Protein AF-A0A7V9V997-F1 (afdb_monomer_lite)

Secondary structure (DSSP, 8-state):
-PPP-PPPPPP--TT--------------S----------PPTT--PPPHHHHHHH--PPSTT-EEEEE--SSHHHHHHHHHHHHTT-EEEEEEEE-SSSTTHHHHHHHHHHHHHHHT-EEEEEE------TT--

pLDDT: mean 71.97, std 23.07, range [32.06, 97.69]

Sequence (135 aa):
MARPRVAPEPGRDPRARPLDRSGTGRDASRGLRAVVGAGDPCPEASGPGLSDLLARCRFPEERAPLTCAVSGGADSLALLVLAVSAGCRVTAVHVDHGLRPDSASEAEVVASAAARFGAGFRSERVEVDRGPNLE

Foldseek 3Di:
DDDDDDDDDDDDPPPPDPPDPPDDDDDPPPDDPQPDDDDPDDPPPPDDDLVRVLVVDDDDAAQAEEEAEAQLDPVSLNVLLSNLVNRYQYEYEYEAQVPDPCSVVSLVSSCVSCVSSVHHYDYHYDHDPDDPPDD

Radius of gyration: 20.42 Å; chains: 1; bounding box: 49×44×65 Å

Structure (mmCIF, N/CA/C/O backbone):
data_AF-A0A7V9V997-F1
#
_entry.id   AF-A0A7V9V997-F1
#
loop_
_atom_site.group_PDB
_atom_site.id
_atom_site.type_symbol
_atom_site.label_atom_id
_atom_site.label_alt_id
_atom_site.label_comp_id
_atom_site.label_asym_id
_atom_site.label_entity_id
_atom_site.label_seq_id
_atom_site.pdbx_PDB_ins_code
_atom_site.Cartn_x
_atom_site.Cartn_y
_atom_site.Cartn_z
_atom_site.occupancy
_atom_site.B_iso_or_equiv
_atom_site.auth_seq_id
_atom_site.auth_comp_id
_atom_site.auth_asym_id
_atom_site.auth_atom_id
_atom_site.pdbx_PDB_model_num
ATOM 1 N N . MET A 1 1 ? -27.927 -12.495 -43.651 1.00 45.62 1 MET A N 1
ATOM 2 C CA . MET A 1 1 ? -26.870 -11.585 -43.154 1.00 45.62 1 MET A CA 1
ATOM 3 C C . MET A 1 1 ? -26.726 -11.778 -41.648 1.00 45.62 1 MET A C 1
ATOM 5 O O . MET A 1 1 ? -27.702 -12.136 -41.002 1.00 45.62 1 MET A O 1
ATOM 9 N N . ALA A 1 2 ? -25.489 -11.716 -41.159 1.00 47.25 2 ALA A N 1
ATOM 10 C CA . ALA A 1 2 ? -24.972 -12.403 -39.973 1.00 47.25 2 ALA A CA 1
ATOM 11 C C . ALA A 1 2 ? -25.492 -11.893 -38.611 1.00 47.25 2 ALA A C 1
ATOM 13 O O . ALA A 1 2 ? -25.688 -10.698 -38.420 1.00 47.25 2 ALA A O 1
ATOM 14 N N . ARG A 1 3 ? -25.657 -12.815 -37.650 1.00 48.28 3 ARG A N 1
ATOM 15 C CA . ARG A 1 3 ? -25.863 -12.514 -36.221 1.00 48.28 3 ARG A CA 1
ATOM 16 C C . ARG A 1 3 ? -24.518 -12.149 -35.567 1.00 48.28 3 ARG A C 1
ATOM 18 O O . ARG A 1 3 ? -23.524 -12.795 -35.905 1.00 48.28 3 ARG A O 1
ATOM 25 N N . PRO A 1 4 ? -24.454 -11.195 -34.621 1.00 46.56 4 PRO A N 1
ATOM 26 C CA . PRO A 1 4 ? -23.218 -10.918 -33.898 1.00 46.56 4 PRO A CA 1
ATOM 27 C C . PRO A 1 4 ? -22.890 -12.074 -32.937 1.00 46.56 4 PRO A C 1
ATOM 29 O O . PRO A 1 4 ? -23.747 -12.540 -32.185 1.00 46.56 4 PRO A O 1
ATOM 32 N N . ARG A 1 5 ? -21.642 -12.559 -32.991 1.00 47.75 5 ARG A N 1
ATOM 33 C CA . ARG A 1 5 ? -21.064 -13.509 -32.029 1.00 47.75 5 ARG A CA 1
ATOM 34 C C . ARG A 1 5 ? -20.796 -12.762 -30.721 1.00 47.75 5 ARG A C 1
ATOM 36 O O . ARG A 1 5 ? -19.930 -11.896 -30.685 1.00 47.75 5 ARG A O 1
ATOM 43 N N . VAL A 1 6 ? -21.526 -13.110 -29.667 1.00 49.38 6 VAL A N 1
ATOM 44 C CA . VAL A 1 6 ? -21.182 -12.747 -28.285 1.00 49.38 6 VAL A CA 1
ATOM 45 C C . VAL A 1 6 ? -19.978 -13.595 -27.862 1.00 49.38 6 VAL A C 1
ATOM 47 O O . VAL A 1 6 ? -19.985 -14.813 -28.053 1.00 49.38 6 VAL A O 1
ATOM 50 N N . ALA A 1 7 ? -18.928 -12.947 -27.357 1.00 48.41 7 ALA A N 1
ATOM 51 C CA . ALA A 1 7 ? -17.758 -13.615 -26.794 1.00 48.41 7 ALA A CA 1
ATOM 52 C C . ALA A 1 7 ? -18.130 -14.345 -25.484 1.00 48.41 7 ALA A C 1
ATOM 54 O O . ALA A 1 7 ? -19.004 -13.867 -24.761 1.00 48.41 7 ALA A O 1
ATOM 55 N N . PRO A 1 8 ? -17.508 -15.493 -25.164 1.00 43.84 8 PRO A N 1
ATOM 56 C CA . PRO A 1 8 ? -17.762 -16.187 -23.907 1.00 43.84 8 PRO A CA 1
ATOM 57 C C . PRO A 1 8 ? -17.149 -15.424 -22.721 1.00 43.84 8 PRO A C 1
ATOM 59 O O . PRO A 1 8 ? -15.973 -15.066 -22.743 1.00 43.84 8 PRO A O 1
ATOM 62 N N . GLU A 1 9 ? -17.968 -15.204 -21.692 1.00 44.09 9 GLU A N 1
ATOM 63 C CA . GLU A 1 9 ? -17.587 -14.677 -20.376 1.00 44.09 9 GLU A CA 1
ATOM 64 C C . GLU A 1 9 ? -16.401 -15.469 -19.782 1.00 44.09 9 GLU A C 1
ATOM 66 O O . GLU A 1 9 ? -16.421 -16.707 -19.821 1.00 44.09 9 GLU A O 1
ATOM 71 N N . PRO A 1 10 ? -15.378 -14.814 -19.200 1.00 47.25 10 PRO A N 1
ATOM 72 C CA . PRO A 1 10 ? -14.312 -15.522 -18.506 1.00 47.25 10 PRO A CA 1
ATOM 73 C C . PRO A 1 10 ? -14.878 -16.279 -17.297 1.00 47.25 10 PRO A C 1
ATOM 75 O O . PRO A 1 10 ? -15.548 -15.727 -16.423 1.00 47.25 10 PRO A O 1
ATOM 78 N N . GLY A 1 11 ? -14.615 -17.586 -17.294 1.00 39.94 11 GLY A N 1
ATOM 79 C CA . GLY A 1 11 ? -15.152 -18.559 -16.356 1.00 39.94 11 GLY A CA 1
ATOM 80 C C . GLY A 1 11 ? -14.870 -18.221 -14.894 1.00 39.94 11 GLY A C 1
ATOM 81 O O . GLY A 1 11 ? -13.728 -18.076 -14.465 1.00 39.94 11 GLY A O 1
ATOM 82 N N . ARG A 1 12 ? -15.948 -18.179 -14.112 1.00 49.03 12 ARG A N 1
ATOM 83 C CA . ARG A 1 12 ? -15.928 -18.219 -12.652 1.00 49.03 12 ARG A CA 1
ATOM 84 C C . ARG A 1 12 ? -15.348 -19.567 -12.215 1.00 49.03 12 ARG A C 1
ATOM 86 O O . ARG A 1 12 ? -15.982 -20.595 -12.444 1.00 49.03 12 ARG A O 1
ATOM 93 N N . ASP A 1 13 ? -14.159 -19.564 -11.614 1.00 48.69 13 ASP A N 1
ATOM 94 C CA . ASP A 1 13 ? -13.521 -20.774 -11.082 1.00 48.69 13 ASP A CA 1
ATOM 95 C C . ASP A 1 13 ? -14.444 -21.458 -10.046 1.00 48.69 13 ASP A C 1
ATOM 97 O O . ASP A 1 13 ? -14.747 -20.869 -9.001 1.00 48.69 13 ASP A O 1
ATOM 101 N N . PRO A 1 14 ? -14.907 -22.697 -10.298 1.00 43.84 14 PRO A N 1
ATOM 102 C CA . PRO A 1 14 ? -15.786 -23.430 -9.392 1.00 43.84 14 PRO A CA 1
ATOM 103 C C . PRO A 1 14 ? -15.078 -23.974 -8.135 1.00 43.84 14 PRO A C 1
ATOM 105 O O . PRO A 1 14 ? -15.712 -24.670 -7.341 1.00 43.84 14 PRO A O 1
ATOM 108 N N . ARG A 1 15 ? -13.785 -23.682 -7.915 1.00 42.12 15 ARG A N 1
ATOM 109 C CA . ARG A 1 15 ? -13.019 -24.143 -6.739 1.00 42.12 15 ARG A CA 1
ATOM 110 C C . ARG A 1 15 ? -12.811 -23.102 -5.637 1.00 42.12 15 ARG A C 1
ATOM 112 O O . ARG A 1 15 ? -12.180 -23.428 -4.629 1.00 42.12 15 ARG A O 1
ATOM 119 N N . ALA A 1 16 ? -13.367 -21.896 -5.754 1.00 37.38 16 ALA A N 1
ATOM 120 C CA . ALA A 1 16 ? -13.306 -20.900 -4.683 1.00 37.38 16 ALA A CA 1
ATOM 121 C C . ALA A 1 16 ? -14.172 -21.330 -3.479 1.00 37.38 16 ALA A C 1
ATOM 123 O O . ALA A 1 16 ? -15.365 -21.037 -3.397 1.00 37.38 16 ALA A O 1
ATOM 124 N N . ARG A 1 17 ? -13.571 -22.061 -2.535 1.00 36.59 17 ARG A N 1
ATOM 125 C CA . ARG A 1 17 ? -14.195 -22.382 -1.245 1.00 36.59 17 ARG A CA 1
ATOM 126 C C . ARG A 1 17 ? -14.367 -21.097 -0.420 1.00 36.59 17 ARG A C 1
ATOM 128 O O . ARG A 1 17 ? -13.413 -20.320 -0.339 1.00 36.59 17 ARG A O 1
ATOM 135 N N . PRO A 1 18 ? -15.512 -20.880 0.251 1.00 36.47 18 PRO A N 1
ATOM 136 C CA . PRO A 1 18 ? -15.624 -19.829 1.252 1.00 36.47 18 PRO A CA 1
ATOM 137 C C . PRO A 1 18 ? -14.700 -20.185 2.420 1.00 36.47 18 PRO A C 1
ATOM 139 O O . PRO A 1 18 ? -14.884 -21.215 3.068 1.00 36.47 18 PRO A O 1
ATOM 142 N N . LEU A 1 19 ? -13.683 -19.363 2.676 1.00 47.62 19 LEU A N 1
ATOM 143 C CA . LEU A 1 19 ? -12.928 -19.449 3.922 1.00 47.62 19 LEU A CA 1
ATOM 144 C C . LEU A 1 19 ? -13.803 -18.861 5.032 1.00 47.62 19 LEU A C 1
ATOM 146 O O . LEU A 1 19 ? -13.888 -17.644 5.189 1.00 47.62 19 LEU A O 1
ATOM 150 N N . ASP A 1 20 ? -14.462 -19.750 5.772 1.00 41.06 20 ASP A N 1
ATOM 151 C CA . ASP A 1 20 ? -14.996 -19.477 7.103 1.00 41.06 20 ASP A CA 1
ATOM 152 C C . ASP A 1 20 ? -13.884 -18.856 7.967 1.00 41.06 20 ASP A C 1
ATOM 154 O O . ASP A 1 20 ? -12.806 -19.431 8.138 1.00 41.06 20 ASP A O 1
ATOM 158 N N . ARG A 1 21 ? -14.129 -17.644 8.468 1.00 42.88 21 ARG A N 1
ATOM 159 C CA . ARG A 1 21 ? -13.303 -16.996 9.490 1.00 42.88 21 ARG A CA 1
ATOM 160 C C . ARG A 1 21 ? -14.157 -16.686 10.711 1.00 42.88 21 ARG A C 1
ATOM 162 O O . ARG A 1 21 ? -14.331 -15.531 11.093 1.00 42.88 21 ARG A O 1
ATOM 169 N N . SER A 1 22 ? -14.654 -17.731 11.355 1.00 38.69 22 SER A N 1
ATOM 170 C CA . SER A 1 22 ? -14.965 -17.714 12.780 1.00 38.69 22 SER A CA 1
ATOM 171 C C . SER A 1 22 ? -13.660 -17.559 13.582 1.00 38.69 22 SER A C 1
ATOM 173 O O . SER A 1 22 ? -12.961 -18.509 13.915 1.00 38.69 22 SER A O 1
ATOM 175 N N . GLY A 1 23 ? -13.292 -16.305 13.849 1.00 36.31 23 GLY A N 1
ATOM 176 C CA . GLY A 1 23 ? -12.153 -15.928 14.684 1.00 36.31 23 GLY A CA 1
ATOM 177 C C . GLY A 1 23 ? -12.608 -14.972 15.775 1.00 36.31 23 GLY A C 1
ATOM 178 O O . GLY A 1 23 ? -12.749 -13.774 15.549 1.00 36.31 23 GLY A O 1
ATOM 179 N N . THR A 1 24 ? -12.866 -15.534 16.950 1.00 39.28 24 THR A N 1
ATOM 180 C CA . THR A 1 24 ? -13.197 -14.859 18.207 1.00 39.28 24 THR A CA 1
ATOM 181 C C . THR A 1 24 ? -12.213 -13.739 18.551 1.00 39.28 24 THR A C 1
ATOM 183 O O . THR A 1 24 ? -11.002 -13.886 18.381 1.00 39.28 24 THR A O 1
ATOM 186 N N . GLY A 1 25 ? -12.755 -12.630 19.056 1.00 38.53 25 GLY A N 1
ATOM 187 C CA . GLY A 1 25 ? -12.045 -11.383 19.304 1.00 38.53 25 GLY A CA 1
ATOM 188 C C . GLY A 1 25 ? -10.834 -11.473 20.231 1.00 38.53 25 GLY A C 1
ATOM 189 O O . GLY A 1 25 ? -10.802 -12.242 21.188 1.00 38.53 25 GLY A O 1
ATOM 190 N N . ARG A 1 26 ? -9.875 -10.584 19.969 1.00 39.91 26 ARG A N 1
ATOM 191 C CA . ARG A 1 26 ? -9.022 -9.961 20.979 1.00 39.91 26 ARG A CA 1
ATOM 192 C C . ARG A 1 26 ? -8.817 -8.503 20.586 1.00 39.91 26 ARG A C 1
ATOM 194 O O . ARG A 1 26 ? -8.521 -8.194 19.435 1.00 39.91 26 ARG A O 1
ATOM 201 N N . ASP A 1 27 ? -9.053 -7.641 21.561 1.00 41.62 27 ASP A N 1
ATOM 202 C CA . ASP A 1 27 ? -8.815 -6.207 21.532 1.00 41.62 27 ASP A CA 1
ATOM 203 C C . ASP A 1 27 ? -7.391 -5.898 21.030 1.00 41.62 27 ASP A C 1
ATOM 205 O O . ASP A 1 27 ? -6.402 -6.380 21.584 1.00 41.62 27 ASP A O 1
ATOM 209 N N . ALA A 1 28 ? -7.306 -5.137 19.937 1.00 45.94 28 ALA A N 1
ATOM 210 C CA . ALA A 1 28 ? -6.062 -4.750 19.272 1.00 45.94 28 ALA A CA 1
ATOM 211 C C . ALA A 1 28 ? -5.743 -3.257 19.467 1.00 45.94 28 ALA A C 1
ATOM 213 O O . ALA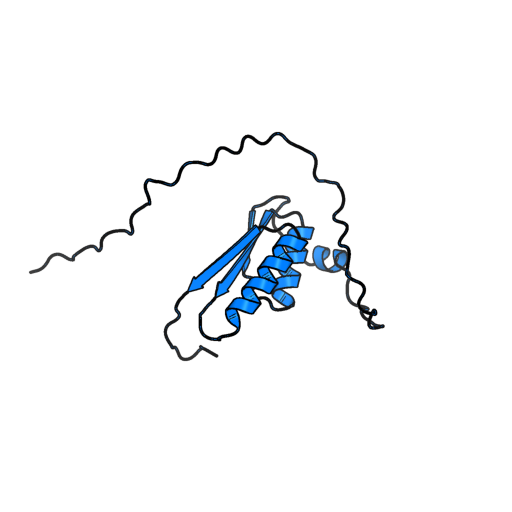 A 1 28 ? -5.010 -2.674 18.677 1.00 45.94 28 ALA A O 1
ATOM 214 N N . SER A 1 29 ? -6.263 -2.633 20.529 1.00 45.75 29 SER A N 1
ATOM 215 C CA . SER A 1 29 ? -5.888 -1.270 20.941 1.00 45.75 29 SER A CA 1
ATOM 216 C C . SER A 1 29 ? -4.486 -1.177 21.575 1.00 45.75 29 SER A C 1
ATOM 218 O O . SER A 1 29 ? -4.073 -0.126 22.067 1.00 45.75 29 SER A O 1
ATOM 220 N N . ARG A 1 30 ? -3.690 -2.254 21.540 1.00 41.22 30 ARG A N 1
ATOM 221 C CA . ARG A 1 30 ? -2.330 -2.263 22.086 1.00 41.22 30 ARG A CA 1
ATOM 222 C C . ARG A 1 30 ? -1.333 -1.674 21.082 1.00 41.22 30 ARG A C 1
ATOM 224 O O . ARG A 1 30 ? -0.775 -2.383 20.255 1.00 41.22 30 ARG A O 1
ATOM 231 N N . GLY A 1 31 ? -1.162 -0.357 21.205 1.00 36.88 31 GLY A N 1
ATOM 232 C CA . GLY A 1 31 ? -0.140 0.525 20.630 1.00 36.88 31 GLY A CA 1
ATOM 233 C C . GLY A 1 31 ? 0.868 -0.088 19.656 1.00 36.88 31 GLY A C 1
ATOM 234 O O . GLY A 1 31 ? 1.774 -0.824 20.051 1.00 36.88 31 GLY A O 1
ATOM 235 N N . LEU A 1 32 ? 0.767 0.329 18.394 1.00 41.34 32 LEU A N 1
ATOM 236 C CA . LEU A 1 32 ? 1.780 0.129 17.363 1.00 41.34 32 LEU A CA 1
ATOM 237 C C . LEU A 1 32 ? 3.088 0.828 17.787 1.00 41.34 32 LEU A C 1
ATOM 239 O O . LEU A 1 32 ? 3.273 2.022 17.564 1.00 41.34 32 LEU A O 1
ATOM 243 N N . ARG A 1 33 ? 4.013 0.100 18.422 1.00 36.72 33 ARG A N 1
ATOM 244 C CA . ARG A 1 33 ? 5.400 0.559 18.587 1.00 36.72 33 ARG A CA 1
ATOM 245 C C . ARG A 1 33 ? 6.163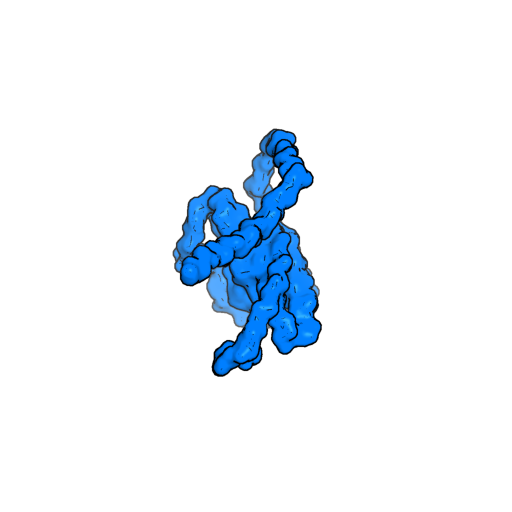 0.259 17.302 1.00 36.72 33 ARG A C 1
ATOM 247 O O . ARG A 1 33 ? 6.694 -0.835 17.131 1.00 36.72 33 ARG A O 1
ATOM 254 N N . ALA A 1 34 ? 6.229 1.239 16.406 1.00 37.56 34 ALA A N 1
ATOM 255 C CA . ALA A 1 34 ? 7.167 1.215 15.293 1.00 37.56 34 ALA A CA 1
ATOM 256 C C . ALA A 1 34 ? 8.596 1.301 15.854 1.00 37.56 34 ALA A C 1
ATOM 258 O O . ALA A 1 34 ? 9.035 2.358 16.304 1.00 37.56 34 ALA A O 1
ATOM 259 N N . VAL A 1 35 ? 9.326 0.185 15.856 1.00 32.06 35 VAL A N 1
ATOM 260 C CA . VAL A 1 35 ? 10.774 0.210 16.083 1.00 32.06 35 VAL A CA 1
ATOM 261 C C . VAL A 1 35 ? 11.400 0.717 14.785 1.00 32.06 35 VAL A C 1
ATOM 263 O O . VAL A 1 35 ? 11.419 0.022 13.769 1.00 32.06 35 VAL A O 1
ATOM 266 N N . VAL A 1 36 ? 11.810 1.983 14.779 1.00 42.22 36 VAL A N 1
ATOM 267 C CA . VAL A 1 36 ? 12.605 2.571 13.698 1.00 42.22 36 VAL A CA 1
ATOM 268 C C . VAL A 1 36 ? 14.039 2.089 13.899 1.00 42.22 36 VAL A C 1
ATOM 270 O O . VAL A 1 36 ? 14.617 2.305 14.961 1.00 42.22 36 VAL A O 1
ATOM 273 N N . GLY A 1 37 ? 14.579 1.365 12.916 1.00 33.16 37 GLY A N 1
ATOM 274 C CA . GLY A 1 37 ? 15.979 0.951 12.921 1.00 33.16 37 GLY A CA 1
ATOM 275 C C . GLY A 1 37 ? 16.887 2.176 12.998 1.00 33.16 37 GLY A C 1
ATOM 276 O O . GLY A 1 37 ? 16.685 3.138 12.259 1.00 33.16 37 GLY A O 1
ATOM 277 N N . ALA A 1 38 ? 17.849 2.134 13.918 1.00 37.84 38 ALA A N 1
ATOM 278 C CA . ALA A 1 38 ? 18.852 3.167 14.118 1.00 37.84 38 ALA A CA 1
ATOM 279 C C . ALA A 1 38 ? 19.819 3.202 12.922 1.00 37.84 38 ALA A C 1
ATOM 281 O O . ALA A 1 38 ? 20.814 2.485 12.894 1.00 37.84 38 ALA A O 1
ATOM 282 N N . GLY A 1 39 ? 19.489 4.008 11.916 1.00 39.53 39 GLY A N 1
ATOM 283 C CA . GLY A 1 39 ? 20.491 4.750 11.156 1.00 39.53 39 GLY A CA 1
ATOM 284 C C . GLY A 1 39 ? 20.626 6.125 11.805 1.00 39.53 39 GLY A C 1
ATOM 285 O O . GLY A 1 39 ? 19.627 6.638 12.316 1.00 39.53 39 GLY A O 1
ATOM 286 N N . ASP A 1 40 ? 21.836 6.681 11.851 1.00 39.72 40 ASP A N 1
ATOM 287 C CA . ASP A 1 40 ? 22.106 7.976 12.485 1.00 39.72 40 ASP A CA 1
ATOM 288 C C . ASP A 1 40 ? 21.053 9.028 12.082 1.00 39.72 40 ASP A C 1
ATOM 290 O O . ASP A 1 40 ? 20.799 9.210 10.885 1.00 39.72 40 ASP A O 1
ATOM 294 N N . PRO A 1 41 ? 20.393 9.707 13.042 1.00 49.66 41 PRO A N 1
ATOM 295 C CA . PRO A 1 41 ? 19.393 10.703 12.707 1.00 49.66 41 PRO A CA 1
ATOM 296 C C . PRO A 1 41 ? 20.091 11.881 12.031 1.00 49.66 41 PRO A C 1
ATOM 298 O O . PRO A 1 41 ? 20.905 12.573 12.641 1.00 49.66 41 PRO A O 1
ATOM 301 N N . CYS A 1 42 ? 19.753 12.121 10.764 1.00 37.22 42 CYS A N 1
ATOM 302 C CA . CYS A 1 42 ? 20.032 13.397 10.119 1.00 37.22 42 CYS A CA 1
ATOM 303 C C . CYS A 1 42 ? 19.428 14.504 11.009 1.00 37.22 42 CYS A C 1
ATOM 305 O O . CYS A 1 42 ? 18.218 14.463 11.267 1.00 37.22 42 CYS A O 1
ATOM 307 N N . PRO A 1 43 ? 20.224 15.453 11.531 1.00 52.16 43 PRO A N 1
ATOM 308 C CA . PRO A 1 43 ? 19.675 16.569 12.284 1.00 52.16 43 PRO A CA 1
ATOM 309 C C . PRO A 1 43 ? 18.877 17.434 11.296 1.00 52.16 43 PRO A C 1
ATOM 311 O O . PRO A 1 43 ? 19.328 17.632 10.173 1.00 52.16 43 PRO A O 1
ATOM 314 N N . GLU A 1 44 ? 17.701 17.925 11.702 1.00 48.19 44 GLU A N 1
ATOM 315 C CA . GLU A 1 44 ? 16.759 18.758 10.915 1.00 48.19 44 GLU A CA 1
ATOM 316 C C . GLU A 1 44 ? 15.631 18.053 10.122 1.00 48.19 44 GLU A C 1
ATOM 318 O O . GLU A 1 44 ? 15.143 18.587 9.127 1.00 48.19 44 GLU A O 1
ATOM 323 N N . ALA A 1 45 ? 15.079 16.926 10.584 1.00 53.22 45 ALA A N 1
ATOM 324 C CA . ALA A 1 45 ? 13.724 16.525 10.161 1.00 53.22 45 ALA A CA 1
ATOM 325 C C . ALA A 1 45 ? 12.636 17.273 10.973 1.00 53.22 45 ALA A C 1
ATOM 327 O O . ALA A 1 45 ? 11.798 16.649 11.619 1.00 53.22 45 ALA A O 1
ATOM 328 N N . SER A 1 46 ? 12.635 18.614 10.955 1.00 59.59 46 SER A N 1
ATOM 329 C CA . SER A 1 46 ? 11.620 19.475 11.609 1.00 59.59 46 SER A CA 1
ATOM 330 C C . SER A 1 46 ? 10.313 19.565 10.798 1.00 59.59 46 SER A C 1
ATOM 332 O O . SER A 1 46 ? 9.737 20.637 10.611 1.00 59.59 46 SER A O 1
ATOM 334 N N . GLY A 1 47 ? 9.869 18.435 10.245 1.00 67.38 47 GLY A N 1
ATOM 335 C CA . GLY A 1 47 ? 8.612 18.321 9.508 1.00 67.38 47 GLY A CA 1
ATOM 336 C C . GLY A 1 47 ? 7.412 18.074 10.430 1.00 67.38 47 GLY A C 1
ATOM 337 O O . GLY A 1 47 ? 7.595 17.717 11.596 1.00 67.38 47 GLY A O 1
ATOM 338 N N . PRO A 1 48 ? 6.174 18.237 9.923 1.00 78.06 48 PRO A N 1
ATOM 339 C CA . PRO A 1 48 ? 4.972 17.886 10.675 1.00 78.06 48 PRO A CA 1
ATOM 340 C C . PRO A 1 48 ? 5.011 16.412 11.091 1.00 78.06 48 PRO A C 1
ATOM 342 O O . PRO A 1 48 ? 5.376 15.539 10.297 1.00 78.06 48 PRO A O 1
ATOM 345 N N . GLY A 1 49 ? 4.619 16.134 12.334 1.00 88.00 49 GLY A N 1
ATOM 346 C CA . GLY A 1 49 ? 4.531 14.770 12.835 1.00 88.00 49 GLY A CA 1
ATOM 347 C C . GLY A 1 49 ? 3.376 14.002 12.190 1.00 88.00 49 GLY A C 1
ATOM 348 O O . GLY A 1 49 ? 2.494 14.568 11.542 1.00 88.00 49 GLY A O 1
ATOM 349 N N . LEU A 1 50 ? 3.331 12.688 12.419 1.00 88.81 50 LEU A N 1
ATOM 350 C CA . LEU A 1 50 ? 2.258 11.825 11.915 1.00 88.81 50 LEU A CA 1
ATOM 351 C C . LEU A 1 50 ? 0.858 12.333 12.309 1.00 88.81 50 LEU A C 1
ATOM 353 O O . LEU A 1 50 ? -0.041 12.369 11.473 1.00 88.81 50 LEU A O 1
ATOM 357 N N . SER A 1 51 ? 0.683 12.762 13.562 1.00 88.69 51 SER A N 1
ATOM 358 C CA . SER A 1 51 ? -0.591 13.287 14.068 1.00 88.69 51 SER A CA 1
ATOM 359 C C . SER A 1 51 ? -1.034 14.567 13.351 1.00 88.69 51 SER A C 1
ATOM 361 O O . SER A 1 51 ? -2.217 14.718 13.053 1.00 88.69 51 SER A O 1
ATOM 363 N N . ASP A 1 52 ? -0.094 15.460 13.026 1.00 93.19 52 ASP A N 1
ATOM 364 C CA . ASP A 1 52 ? -0.385 16.715 12.321 1.00 93.19 52 ASP A CA 1
ATOM 365 C C . ASP A 1 52 ? -0.845 16.446 10.887 1.00 93.19 52 ASP A C 1
ATOM 367 O O . ASP A 1 52 ? -1.763 17.089 10.376 1.00 93.19 52 ASP A O 1
ATOM 371 N N . LEU A 1 53 ? -0.213 15.469 10.232 1.00 91.75 53 LEU A N 1
ATOM 372 C CA . LEU A 1 53 ? -0.594 15.029 8.895 1.00 91.75 53 LEU A CA 1
ATOM 373 C C . LEU A 1 53 ? -1.964 14.343 8.905 1.00 91.75 53 LEU A C 1
ATOM 375 O O . LEU A 1 53 ? -2.800 14.659 8.062 1.00 91.75 53 LEU A O 1
ATOM 379 N N . LEU A 1 54 ? -2.241 13.478 9.885 1.00 91.75 54 LEU A N 1
ATOM 380 C CA . LEU A 1 54 ? -3.552 12.838 10.035 1.00 91.75 54 LEU A CA 1
ATOM 381 C C . LEU A 1 54 ? -4.678 13.858 10.216 1.00 91.75 54 LEU A C 1
ATOM 383 O O . LEU A 1 54 ? -5.715 13.725 9.575 1.00 91.75 54 LEU A O 1
ATOM 387 N N . ALA A 1 55 ? -4.462 14.905 11.017 1.00 92.00 55 ALA A N 1
ATOM 388 C CA . ALA A 1 55 ? -5.448 15.967 11.224 1.00 92.00 55 ALA A CA 1
ATOM 389 C C . ALA A 1 55 ? -5.788 16.750 9.939 1.00 92.00 55 ALA A C 1
ATOM 391 O O . ALA A 1 55 ? -6.834 17.394 9.859 1.00 92.00 55 ALA A O 1
ATOM 392 N N . ARG A 1 56 ? -4.914 16.699 8.926 1.00 93.88 56 ARG A N 1
ATOM 393 C CA . ARG A 1 56 ? -5.101 17.333 7.612 1.00 93.88 56 ARG A CA 1
ATOM 394 C C . ARG A 1 56 ? -5.720 16.402 6.570 1.00 93.88 56 ARG A C 1
ATOM 396 O O . ARG A 1 56 ? -6.128 16.872 5.509 1.00 93.88 56 ARG A O 1
ATOM 403 N N . CYS A 1 57 ? -5.778 15.103 6.842 1.00 92.12 57 CYS A N 1
ATOM 404 C CA . CYS A 1 57 ? -6.293 14.104 5.920 1.00 92.12 57 CYS A CA 1
ATOM 405 C C . CYS A 1 57 ? -7.718 13.699 6.293 1.00 92.12 57 CYS A C 1
ATOM 407 O O . CYS A 1 57 ? -8.084 13.611 7.462 1.00 92.12 57 CYS A O 1
ATOM 40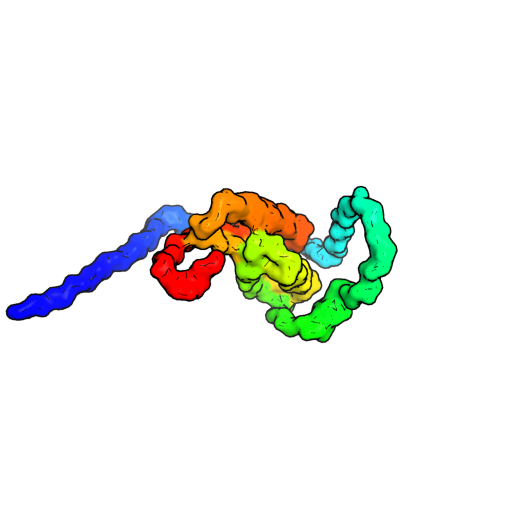9 N N . ARG A 1 58 ? -8.525 13.383 5.279 1.00 93.88 58 ARG A N 1
ATOM 410 C CA . ARG A 1 58 ? -9.845 12.792 5.482 1.00 93.88 58 ARG A CA 1
ATOM 411 C C . ARG A 1 58 ? -9.814 11.338 5.042 1.00 93.88 58 ARG A C 1
ATOM 413 O O . ARG A 1 58 ? -9.819 11.053 3.848 1.00 93.88 58 ARG A O 1
ATOM 420 N N . PHE A 1 59 ? -9.791 10.441 6.017 1.00 93.56 59 PHE A N 1
ATOM 421 C CA . PHE A 1 59 ? -9.940 9.009 5.793 1.00 93.56 59 PHE A CA 1
ATOM 422 C C . PHE A 1 59 ? -11.389 8.568 6.043 1.00 93.56 59 PHE A C 1
ATOM 424 O O . PHE A 1 59 ? -12.154 9.299 6.683 1.00 93.56 59 PHE A O 1
ATOM 431 N N . PRO A 1 60 ? -11.790 7.401 5.512 1.00 92.06 60 PRO A N 1
ATOM 432 C CA . PRO A 1 60 ? -13.029 6.745 5.909 1.00 92.06 60 PRO A CA 1
ATOM 433 C C . PRO A 1 60 ? -13.098 6.481 7.420 1.00 92.06 60 PRO A C 1
ATOM 435 O O . PRO A 1 60 ? -12.108 6.617 8.137 1.00 92.06 60 PRO A O 1
ATOM 438 N N . GLU A 1 61 ? -14.275 6.065 7.888 1.00 88.88 61 GLU A N 1
ATOM 439 C CA . GLU A 1 61 ? -14.473 5.661 9.281 1.00 88.88 61 GLU A CA 1
ATOM 440 C C . GLU A 1 61 ? -13.518 4.532 9.698 1.00 88.88 61 GLU A C 1
ATOM 442 O O . GLU A 1 61 ? -13.047 3.737 8.875 1.00 88.88 61 GLU A O 1
ATOM 447 N N . GLU A 1 62 ? -13.258 4.439 11.004 1.00 85.00 62 GLU A N 1
ATOM 448 C CA . GLU A 1 62 ? -12.393 3.405 11.558 1.00 85.00 62 GLU A CA 1
ATOM 449 C C . GLU A 1 62 ? -12.802 2.008 11.077 1.00 85.00 62 GLU A C 1
ATOM 451 O O . GLU A 1 62 ? -13.976 1.644 10.993 1.00 85.00 62 GLU A O 1
ATOM 456 N N . ARG A 1 63 ? -11.797 1.181 10.787 1.00 90.12 63 ARG A N 1
ATOM 457 C CA . ARG A 1 63 ? -11.933 -0.196 10.300 1.00 90.12 63 ARG A CA 1
ATOM 458 C C . ARG A 1 63 ? -12.647 -0.342 8.954 1.00 90.12 63 ARG A C 1
ATOM 460 O O . ARG A 1 63 ? -12.870 -1.493 8.553 1.00 90.12 63 ARG A O 1
ATOM 467 N N . ALA A 1 64 ? -12.967 0.740 8.245 1.00 93.00 64 ALA A N 1
ATOM 468 C CA . ALA A 1 64 ? -13.449 0.654 6.874 1.00 93.00 64 ALA A CA 1
ATOM 469 C C . ALA A 1 64 ? -12.380 -0.000 5.974 1.00 93.00 64 ALA A C 1
ATOM 471 O O . ALA A 1 64 ? -11.181 0.249 6.158 1.00 93.00 64 ALA A O 1
ATOM 472 N N . PRO A 1 65 ? -12.777 -0.874 5.030 1.00 96.06 65 PRO A N 1
ATOM 473 C CA . PRO A 1 65 ? -11.848 -1.427 4.056 1.00 96.06 65 PRO A CA 1
ATOM 474 C C . PRO A 1 65 ? -11.365 -0.320 3.115 1.00 96.06 65 PRO A C 1
ATOM 476 O O . PRO A 1 65 ? -12.175 0.416 2.554 1.00 96.06 65 PRO A O 1
ATOM 479 N N . LEU A 1 66 ? -10.049 -0.220 2.928 1.00 96.50 66 LEU A N 1
ATOM 480 C CA . LEU A 1 66 ? -9.435 0.754 2.030 1.00 96.50 66 LEU A CA 1
ATOM 481 C C . LEU A 1 66 ? -8.393 0.071 1.146 1.00 96.50 66 LEU A C 1
ATOM 483 O O . LEU A 1 66 ? -7.502 -0.616 1.641 1.00 96.50 66 LEU A O 1
ATOM 487 N N . THR A 1 67 ? -8.486 0.286 -0.161 1.00 96.75 67 THR A N 1
ATOM 488 C CA . THR A 1 67 ? -7.475 -0.164 -1.120 1.00 96.75 67 THR A CA 1
ATOM 489 C C . THR A 1 67 ? -6.615 1.025 -1.523 1.00 96.75 67 THR A C 1
ATOM 491 O O . THR A 1 67 ? -7.139 2.032 -1.992 1.00 96.75 67 THR A O 1
ATOM 494 N N . CYS A 1 68 ? -5.301 0.910 -1.346 1.00 94.88 68 CYS A N 1
ATOM 495 C CA . CYS A 1 68 ? -4.344 1.955 -1.696 1.00 94.88 68 CYS A CA 1
ATOM 496 C C . CYS A 1 68 ? -3.459 1.474 -2.841 1.00 94.88 68 CYS A C 1
ATOM 498 O O . CYS A 1 68 ? -2.810 0.440 -2.713 1.00 94.88 68 CYS A O 1
ATOM 500 N N . ALA A 1 69 ? -3.396 2.233 -3.932 1.00 95.00 69 ALA A N 1
ATOM 501 C CA . ALA A 1 69 ? -2.372 2.029 -4.949 1.00 95.00 69 ALA A CA 1
ATOM 502 C C . ALA A 1 69 ? -1.023 2.528 -4.407 1.00 95.00 69 ALA A C 1
ATOM 504 O O . ALA A 1 69 ? -0.925 3.675 -3.968 1.00 95.00 69 ALA A O 1
ATOM 505 N N . VAL A 1 70 ? -0.001 1.671 -4.407 1.00 93.81 70 VAL A N 1
ATOM 506 C CA . VAL A 1 70 ? 1.325 1.982 -3.859 1.00 93.81 70 VAL A CA 1
ATOM 507 C C . VAL A 1 70 ? 2.394 1.620 -4.883 1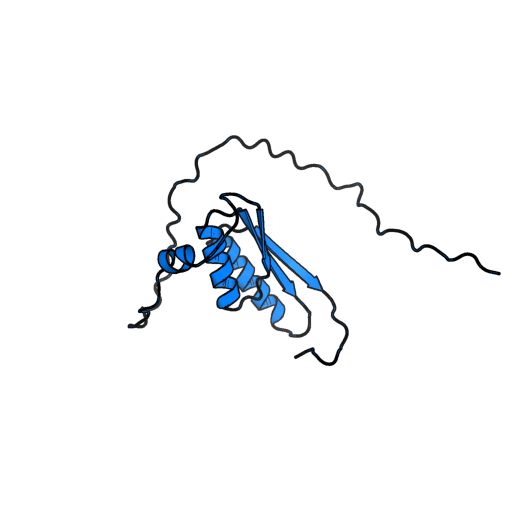.00 93.81 70 VAL A C 1
ATOM 509 O O . VAL A 1 70 ? 2.628 0.447 -5.168 1.00 93.81 70 VAL A O 1
ATOM 512 N N . SER A 1 71 ? 3.050 2.636 -5.442 1.00 88.81 71 SER A N 1
ATOM 513 C CA . SER A 1 71 ? 4.114 2.447 -6.435 1.00 88.81 71 SER A CA 1
ATOM 514 C C . SER A 1 71 ? 5.438 2.021 -5.803 1.00 88.81 71 SER A C 1
ATOM 516 O O . SER A 1 71 ? 6.238 1.385 -6.468 1.00 88.81 71 SER A O 1
ATOM 518 N N . GLY A 1 72 ? 5.654 2.343 -4.523 1.00 85.38 72 GLY A N 1
ATOM 519 C CA . GLY A 1 72 ? 6.932 2.152 -3.824 1.00 85.38 72 GLY A CA 1
ATOM 520 C C . GLY A 1 72 ? 7.681 3.462 -3.574 1.00 85.38 72 GLY A C 1
ATOM 521 O O . GLY A 1 72 ? 8.618 3.492 -2.780 1.00 85.38 72 GLY A O 1
ATOM 522 N N . GLY A 1 73 ? 7.220 4.569 -4.168 1.00 88.19 73 GLY A N 1
ATOM 523 C CA . GLY A 1 73 ? 7.723 5.910 -3.873 1.00 88.19 73 GLY A CA 1
ATOM 524 C C . GLY A 1 73 ? 7.280 6.430 -2.501 1.00 88.19 73 GLY A C 1
ATOM 525 O O . GLY A 1 73 ? 6.252 6.005 -1.958 1.00 88.19 73 GLY A O 1
ATOM 526 N N . ALA A 1 74 ? 8.032 7.400 -1.973 1.00 89.12 74 ALA A N 1
ATOM 527 C CA . ALA A 1 74 ? 7.851 7.961 -0.632 1.00 89.12 74 ALA A CA 1
ATOM 528 C C . ALA A 1 74 ? 6.424 8.471 -0.365 1.00 89.12 74 ALA A C 1
ATOM 530 O O . ALA A 1 74 ? 5.860 8.160 0.681 1.00 89.12 74 ALA A O 1
ATOM 531 N N . ASP A 1 75 ? 5.806 9.167 -1.322 1.00 91.06 75 ASP A N 1
ATOM 532 C CA . ASP A 1 75 ? 4.454 9.720 -1.158 1.00 91.06 75 ASP A CA 1
ATOM 533 C C . ASP A 1 75 ? 3.398 8.620 -1.001 1.00 91.06 75 ASP A C 1
ATOM 535 O O . ASP A 1 75 ? 2.536 8.669 -0.122 1.00 91.06 75 ASP A O 1
ATOM 539 N N . SER A 1 76 ? 3.493 7.578 -1.829 1.00 92.81 76 SER A N 1
ATOM 540 C CA . SER A 1 76 ? 2.559 6.451 -1.793 1.00 92.81 76 SER A CA 1
ATOM 541 C C . SER A 1 76 ? 2.715 5.607 -0.522 1.00 92.81 76 SER A C 1
ATOM 543 O O . SER A 1 76 ? 1.732 5.112 0.033 1.00 92.81 76 SER A O 1
ATOM 545 N N . LEU A 1 77 ? 3.943 5.503 -0.006 1.00 93.06 77 LEU A N 1
ATOM 546 C CA . LEU A 1 77 ? 4.229 4.871 1.278 1.00 93.06 77 LEU A CA 1
ATOM 547 C C . LEU A 1 77 ? 3.738 5.727 2.453 1.00 93.06 77 LEU A C 1
ATOM 549 O O . LEU A 1 77 ? 3.173 5.187 3.402 1.00 93.06 77 LEU A O 1
ATOM 553 N N . ALA A 1 78 ? 3.884 7.052 2.387 1.00 93.69 78 ALA A N 1
ATOM 554 C CA . ALA A 1 78 ? 3.345 7.962 3.394 1.00 93.69 78 ALA A CA 1
ATOM 555 C C . ALA A 1 78 ? 1.814 7.858 3.471 1.00 93.69 78 ALA A C 1
ATOM 557 O O . ALA A 1 78 ? 1.258 7.760 4.567 1.00 93.69 78 ALA A O 1
ATOM 558 N N . LEU A 1 79 ? 1.133 7.781 2.321 1.00 94.12 79 LEU A N 1
ATOM 559 C CA . LEU A 1 79 ? -0.309 7.541 2.260 1.00 94.12 79 LEU A CA 1
ATOM 560 C C . LEU A 1 79 ? -0.701 6.218 2.937 1.00 94.12 79 LEU A C 1
ATOM 562 O O . LEU A 1 79 ? -1.650 6.198 3.721 1.00 94.12 79 LEU A O 1
ATOM 566 N N . LEU A 1 80 ? 0.034 5.130 2.675 1.00 95.31 80 LEU A N 1
ATOM 567 C CA . LEU A 1 80 ? -0.187 3.829 3.315 1.00 95.31 80 LEU A CA 1
ATOM 568 C C . LEU A 1 80 ? -0.085 3.928 4.847 1.00 95.31 80 LEU A C 1
ATOM 570 O O . LEU A 1 80 ? -0.966 3.441 5.557 1.00 95.31 80 LEU A O 1
ATOM 574 N N . VAL A 1 81 ? 0.956 4.593 5.357 1.00 95.62 81 VAL A N 1
ATOM 575 C CA . VAL A 1 81 ? 1.174 4.781 6.802 1.00 95.62 81 VAL A CA 1
ATOM 576 C C . VAL A 1 81 ? 0.060 5.613 7.430 1.00 95.62 81 VAL A C 1
ATOM 578 O O . VAL A 1 81 ? -0.450 5.251 8.492 1.00 95.62 81 VAL A O 1
ATOM 581 N N . LEU A 1 82 ? -0.345 6.707 6.783 1.00 96.00 82 LEU A N 1
ATOM 582 C CA . LEU A 1 82 ? -1.426 7.565 7.263 1.00 96.00 82 LEU A CA 1
ATOM 583 C C . LEU A 1 82 ? -2.761 6.814 7.290 1.00 96.00 82 LEU A C 1
ATOM 585 O O . LEU A 1 82 ? -3.462 6.855 8.294 1.00 96.00 82 LEU A O 1
ATOM 589 N N . ALA A 1 83 ? -3.083 6.056 6.242 1.00 95.12 83 ALA A N 1
ATOM 590 C CA . ALA A 1 83 ? -4.317 5.278 6.172 1.00 95.12 83 ALA A CA 1
ATOM 591 C C . ALA A 1 83 ? -4.419 4.215 7.277 1.00 95.12 83 ALA A C 1
ATOM 593 O O . ALA A 1 83 ? -5.463 4.064 7.915 1.00 95.12 83 ALA A O 1
ATOM 594 N N . VAL A 1 84 ? -3.326 3.492 7.530 1.00 96.00 84 VAL A N 1
ATOM 595 C CA . VAL A 1 84 ? -3.241 2.533 8.640 1.00 96.00 84 VAL A CA 1
ATOM 596 C C . VAL A 1 84 ? -3.401 3.253 9.979 1.00 96.00 84 VAL A C 1
ATOM 598 O O . VAL A 1 84 ? -4.146 2.797 10.844 1.00 96.00 84 VAL A O 1
ATOM 601 N N . SER A 1 85 ? -2.723 4.389 10.148 1.00 95.38 85 SER A N 1
ATOM 602 C CA . SER A 1 85 ? -2.722 5.148 11.404 1.00 95.38 85 SER A CA 1
ATOM 603 C C . SER A 1 85 ? -4.065 5.834 11.682 1.00 95.38 85 SER A C 1
ATOM 605 O O . SER A 1 85 ? -4.404 6.054 12.840 1.00 95.38 85 SER A O 1
ATOM 607 N N . ALA A 1 86 ? -4.861 6.096 10.642 1.00 94.44 86 ALA A N 1
ATOM 608 C CA . ALA A 1 86 ? -6.262 6.503 10.736 1.00 94.44 86 ALA A CA 1
ATOM 609 C C . ALA A 1 86 ? -7.212 5.349 11.128 1.00 94.44 86 ALA A C 1
ATOM 611 O O . ALA A 1 86 ? -8.418 5.549 11.235 1.00 94.44 86 ALA A O 1
ATOM 612 N N . GLY A 1 87 ? -6.698 4.128 11.315 1.00 95.25 87 GLY A N 1
ATOM 613 C CA . GLY A 1 87 ? -7.472 2.967 11.752 1.00 95.25 87 GLY A CA 1
ATOM 614 C C . GLY A 1 87 ? -8.179 2.203 10.629 1.00 95.25 87 GLY A C 1
ATOM 615 O O . GLY A 1 87 ? -9.010 1.338 10.917 1.00 95.25 87 GLY A O 1
ATOM 616 N N . CYS A 1 88 ? -7.881 2.483 9.356 1.00 96.25 88 CYS A N 1
ATOM 617 C CA . CYS A 1 88 ? -8.481 1.768 8.227 1.00 96.25 88 CYS A CA 1
ATOM 618 C C . CYS A 1 88 ? -7.980 0.314 8.132 1.00 96.25 88 CYS A C 1
ATOM 620 O O . CYS A 1 88 ? -6.853 -0.013 8.505 1.00 96.25 88 CYS A O 1
ATOM 622 N N . ARG A 1 89 ? -8.796 -0.573 7.545 1.00 96.62 89 ARG A N 1
ATOM 623 C CA . ARG A 1 89 ? -8.352 -1.911 7.117 1.00 96.62 89 ARG A CA 1
ATOM 624 C C . ARG A 1 89 ? -7.756 -1.817 5.717 1.00 96.62 89 ARG A C 1
ATOM 626 O O . ARG A 1 89 ? -8.462 -1.986 4.724 1.00 96.62 89 ARG A O 1
ATOM 633 N N . VAL A 1 90 ? -6.464 -1.511 5.652 1.00 97.56 90 VAL A N 1
ATOM 634 C CA . VAL A 1 90 ? -5.788 -1.180 4.392 1.00 97.56 90 VAL A CA 1
ATOM 635 C C . VAL A 1 90 ? -5.296 -2.424 3.649 1.00 97.56 90 VAL A C 1
ATOM 637 O O . VAL A 1 90 ? -4.736 -3.343 4.246 1.00 97.56 90 VAL A O 1
ATOM 640 N N . THR A 1 91 ? -5.473 -2.436 2.329 1.00 97.69 91 THR A N 1
ATOM 641 C CA . THR A 1 91 ? -4.785 -3.330 1.388 1.00 97.69 91 THR A CA 1
ATOM 642 C C . THR A 1 91 ? -3.987 -2.487 0.397 1.00 97.69 91 THR A C 1
ATOM 644 O O . THR A 1 91 ? -4.574 -1.745 -0.390 1.00 97.69 91 THR A O 1
ATOM 647 N N . ALA A 1 92 ? -2.662 -2.599 0.430 1.00 97.06 92 ALA A N 1
ATOM 648 C CA . ALA A 1 92 ? -1.773 -2.008 -0.561 1.00 97.06 92 ALA A CA 1
ATOM 649 C C . ALA A 1 92 ? -1.793 -2.838 -1.852 1.00 97.06 92 ALA A C 1
ATOM 651 O O . ALA A 1 92 ? -1.702 -4.065 -1.805 1.00 97.06 92 ALA A O 1
ATOM 652 N N . VAL A 1 93 ? -1.902 -2.164 -2.992 1.00 96.12 93 VAL A N 1
ATOM 653 C CA . VAL A 1 93 ? -1.852 -2.756 -4.328 1.00 96.12 93 VAL A CA 1
ATOM 654 C C . VAL A 1 93 ? -0.714 -2.106 -5.098 1.00 96.12 93 VAL A C 1
ATOM 656 O O . VAL A 1 93 ? -0.754 -0.905 -5.359 1.00 96.12 93 VAL A O 1
ATOM 659 N N . HIS A 1 94 ? 0.292 -2.895 -5.460 1.00 93.19 94 HIS A N 1
ATOM 660 C CA . HIS A 1 94 ? 1.340 -2.474 -6.385 1.00 93.19 94 HIS A CA 1
ATOM 661 C C . HIS A 1 94 ? 1.003 -2.968 -7.792 1.00 93.19 94 HIS A C 1
ATOM 663 O O . HIS A 1 94 ? 0.706 -4.151 -7.964 1.00 93.19 94 HIS A O 1
ATOM 669 N N . VAL A 1 95 ? 1.043 -2.076 -8.784 1.00 91.12 95 VAL A N 1
ATOM 670 C CA . VAL A 1 95 ? 0.773 -2.420 -10.186 1.00 91.12 95 VAL A CA 1
ATOM 671 C C . VAL A 1 95 ? 2.084 -2.453 -10.961 1.00 91.12 95 VAL A C 1
ATOM 673 O O . VAL A 1 95 ? 2.662 -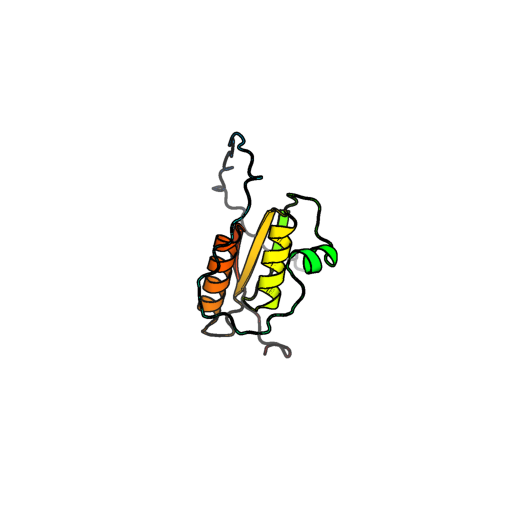1.410 -11.275 1.00 91.12 95 VAL A O 1
ATOM 676 N N . ASP A 1 96 ? 2.525 -3.663 -11.289 1.00 85.31 96 ASP A N 1
ATOM 677 C CA . ASP A 1 96 ? 3.664 -3.893 -12.168 1.00 85.31 96 ASP A CA 1
ATOM 678 C C . ASP A 1 96 ? 3.193 -3.792 -13.624 1.00 85.31 96 ASP A C 1
ATOM 680 O O . ASP A 1 96 ? 2.440 -4.627 -14.131 1.00 85.31 96 ASP A O 1
ATOM 684 N N . HIS A 1 97 ? 3.634 -2.729 -14.280 1.00 81.44 97 HIS A N 1
ATOM 685 C CA . HIS A 1 97 ? 3.311 -2.382 -15.659 1.00 81.44 97 HIS A CA 1
ATOM 686 C C . HIS A 1 97 ? 4.331 -2.962 -16.659 1.00 81.44 97 HIS A C 1
ATOM 688 O O . HIS A 1 97 ? 4.188 -2.780 -17.865 1.00 81.44 97 HIS A O 1
ATOM 694 N N . GLY A 1 98 ? 5.375 -3.654 -16.181 1.00 70.88 98 GLY A N 1
ATOM 695 C CA . GLY A 1 98 ? 6.367 -4.342 -17.010 1.00 70.88 98 GLY A CA 1
ATOM 696 C C . GLY A 1 98 ? 7.257 -3.430 -17.859 1.00 70.88 98 GLY A C 1
ATOM 697 O O . GLY A 1 98 ? 7.982 -3.928 -18.719 1.00 70.88 98 GLY A O 1
ATOM 698 N N . LEU A 1 99 ? 7.217 -2.108 -17.649 1.00 67.94 99 LEU A N 1
ATOM 699 C CA . LEU A 1 99 ? 7.991 -1.152 -18.450 1.00 67.94 99 LEU A CA 1
ATOM 700 C C . LEU A 1 99 ? 9.458 -1.055 -18.003 1.00 67.94 99 LEU A C 1
ATOM 702 O O . LEU A 1 99 ? 10.292 -0.594 -18.784 1.00 67.94 99 LEU A O 1
ATOM 706 N N . ARG A 1 100 ? 9.800 -1.505 -16.784 1.00 61.25 100 ARG A N 1
ATOM 707 C CA . ARG A 1 100 ? 11.167 -1.461 -16.242 1.00 61.25 100 ARG A CA 1
ATOM 708 C C . ARG A 1 100 ? 11.588 -2.806 -15.629 1.00 61.25 100 ARG A C 1
ATOM 710 O O . ARG A 1 100 ? 10.765 -3.488 -15.026 1.00 61.25 100 ARG A O 1
ATOM 717 N N . PRO A 1 101 ? 12.872 -3.194 -15.751 1.00 60.97 101 PRO A N 1
ATOM 718 C CA . PRO A 1 101 ? 13.383 -4.435 -15.166 1.00 60.97 101 PRO A CA 1
ATOM 719 C C . PRO A 1 101 ? 13.389 -4.432 -13.626 1.00 60.97 101 PRO A C 1
ATOM 721 O O . PRO A 1 101 ? 13.317 -5.501 -13.026 1.00 60.97 101 PRO A O 1
ATOM 724 N N . ASP A 1 102 ? 13.405 -3.257 -12.987 1.00 64.56 102 ASP A N 1
ATOM 725 C CA . ASP A 1 102 ? 13.447 -3.128 -11.522 1.00 64.56 102 ASP A CA 1
ATOM 726 C C . ASP A 1 102 ? 12.070 -3.207 -10.835 1.00 64.56 102 ASP A C 1
ATOM 728 O O . ASP A 1 102 ? 12.010 -3.209 -9.606 1.00 64.56 102 ASP A O 1
ATOM 732 N N . SER A 1 103 ? 10.962 -3.338 -11.574 1.00 64.25 103 SER A N 1
ATOM 733 C CA . SER A 1 103 ? 9.601 -3.343 -10.999 1.00 64.25 103 SER A CA 1
ATOM 734 C C . SER A 1 103 ? 9.356 -4.473 -9.986 1.00 64.25 103 SER A C 1
ATOM 736 O O . SER A 1 103 ? 8.560 -4.328 -9.059 1.00 64.25 103 SER A O 1
ATOM 738 N N . ALA A 1 104 ? 10.098 -5.582 -10.085 1.00 66.75 104 ALA A N 1
ATOM 739 C CA . ALA A 1 104 ? 10.068 -6.639 -9.073 1.00 66.75 104 ALA A CA 1
ATOM 740 C C . ALA A 1 104 ? 10.618 -6.170 -7.710 1.00 66.75 104 ALA A C 1
ATOM 742 O O . ALA A 1 104 ? 10.064 -6.521 -6.669 1.00 66.75 104 ALA A O 1
ATOM 743 N N . SER A 1 105 ? 11.665 -5.337 -7.707 1.00 73.94 105 SER A N 1
ATOM 744 C CA . SER A 1 105 ? 12.254 -4.791 -6.477 1.00 73.94 105 SER A CA 1
ATOM 745 C C . SER A 1 105 ? 11.325 -3.780 -5.791 1.00 73.94 105 SER A C 1
ATOM 747 O O . SER A 1 105 ? 11.242 -3.732 -4.564 1.00 73.94 105 SER A O 1
ATOM 749 N N . GLU A 1 106 ? 10.542 -3.028 -6.569 1.00 80.38 106 GLU A N 1
ATOM 750 C CA . GLU A 1 106 ? 9.565 -2.066 -6.050 1.00 80.38 106 GLU A CA 1
ATOM 751 C C . GLU A 1 106 ? 8.399 -2.774 -5.345 1.00 80.38 106 GLU A C 1
ATOM 753 O O . GLU A 1 106 ? 7.976 -2.365 -4.257 1.00 80.38 106 GLU A O 1
ATOM 758 N N . ALA A 1 107 ? 7.932 -3.892 -5.907 1.00 85.31 107 ALA A N 1
ATOM 759 C CA . ALA A 1 107 ? 6.920 -4.735 -5.280 1.00 85.31 107 ALA A CA 1
ATOM 760 C C . ALA A 1 107 ? 7.384 -5.281 -3.915 1.00 85.31 107 ALA A C 1
ATOM 762 O O . ALA A 1 107 ? 6.595 -5.309 -2.966 1.00 85.31 107 ALA A O 1
ATOM 763 N N . GLU A 1 108 ? 8.657 -5.669 -3.782 1.00 87.81 108 GLU A N 1
ATOM 764 C CA . GLU A 1 108 ? 9.235 -6.134 -2.513 1.00 87.81 108 GLU A CA 1
ATOM 765 C C . GLU A 1 108 ? 9.287 -5.024 -1.455 1.00 87.81 108 GLU A C 1
ATOM 767 O O . GLU A 1 108 ? 8.937 -5.257 -0.291 1.00 87.81 108 GLU A O 1
ATOM 772 N N . VAL A 1 109 ? 9.651 -3.801 -1.852 1.00 87.69 109 VAL A N 1
ATOM 773 C CA . VAL A 1 109 ? 9.627 -2.627 -0.964 1.00 87.69 109 VAL A CA 1
ATOM 774 C C . VAL A 1 109 ? 8.215 -2.388 -0.431 1.00 87.69 109 VAL A C 1
ATOM 776 O O . VAL A 1 109 ? 8.026 -2.219 0.778 1.00 87.69 109 VAL A O 1
ATOM 779 N N . VAL A 1 110 ? 7.206 -2.428 -1.307 1.00 91.00 110 VAL A N 1
ATOM 780 C CA . VAL A 1 110 ? 5.803 -2.221 -0.918 1.00 91.00 110 VAL A CA 1
ATOM 781 C C . VAL A 1 110 ? 5.314 -3.343 -0.004 1.00 91.00 110 VAL A C 1
ATOM 783 O O . VAL A 1 110 ? 4.663 -3.068 1.006 1.00 91.00 110 VAL A O 1
ATOM 786 N N . ALA A 1 111 ? 5.649 -4.598 -0.313 1.00 93.00 111 ALA A N 1
ATOM 787 C CA . ALA A 1 111 ? 5.286 -5.750 0.506 1.00 93.00 111 ALA A CA 1
ATOM 788 C C . ALA A 1 111 ? 5.876 -5.647 1.922 1.00 93.00 111 ALA A C 1
ATOM 790 O O . ALA A 1 111 ? 5.164 -5.837 2.912 1.00 93.00 111 ALA A O 1
ATOM 791 N N . SER A 1 112 ? 7.159 -5.288 2.021 1.00 93.12 112 SER A N 1
ATOM 792 C CA . SER A 1 112 ? 7.859 -5.086 3.293 1.00 93.12 112 SER A CA 1
ATOM 793 C C . SER A 1 112 ? 7.238 -3.947 4.106 1.00 93.12 112 SER A C 1
ATOM 795 O O . SER A 1 112 ? 6.964 -4.102 5.300 1.00 93.12 112 SER A O 1
ATOM 797 N N . ALA A 1 113 ? 6.925 -2.822 3.458 1.00 92.19 113 ALA A N 1
ATOM 798 C CA . ALA A 1 113 ? 6.253 -1.703 4.107 1.00 92.19 113 ALA A CA 1
ATOM 799 C C . ALA A 1 113 ? 4.848 -2.083 4.602 1.00 92.19 113 ALA A C 1
ATOM 801 O O . ALA A 1 113 ? 4.516 -1.833 5.761 1.00 92.19 113 ALA A O 1
ATOM 802 N N . ALA A 1 114 ? 4.034 -2.736 3.768 1.00 94.06 114 ALA A N 1
ATOM 803 C CA . ALA A 1 114 ? 2.693 -3.177 4.144 1.00 94.06 114 ALA A CA 1
ATOM 804 C C . ALA A 1 114 ? 2.726 -4.116 5.358 1.00 94.06 114 ALA A C 1
ATOM 806 O O . ALA A 1 114 ? 1.997 -3.890 6.325 1.00 94.06 114 ALA A O 1
ATOM 807 N N . ALA A 1 115 ? 3.631 -5.100 5.362 1.00 95.88 115 ALA A N 1
ATOM 808 C CA . ALA A 1 115 ? 3.818 -6.001 6.494 1.00 95.88 115 ALA A CA 1
ATOM 809 C C . ALA A 1 115 ? 4.241 -5.250 7.768 1.00 95.88 115 ALA A C 1
ATOM 811 O O . ALA A 1 115 ? 3.683 -5.489 8.840 1.00 95.88 115 ALA A O 1
ATOM 812 N N . ARG A 1 116 ? 5.179 -4.301 7.652 1.00 95.31 116 ARG A N 1
ATOM 813 C CA . ARG A 1 116 ? 5.672 -3.496 8.779 1.00 95.31 116 ARG A CA 1
ATOM 814 C C . ARG A 1 116 ? 4.577 -2.660 9.442 1.00 95.31 116 ARG A C 1
ATOM 816 O O . ARG A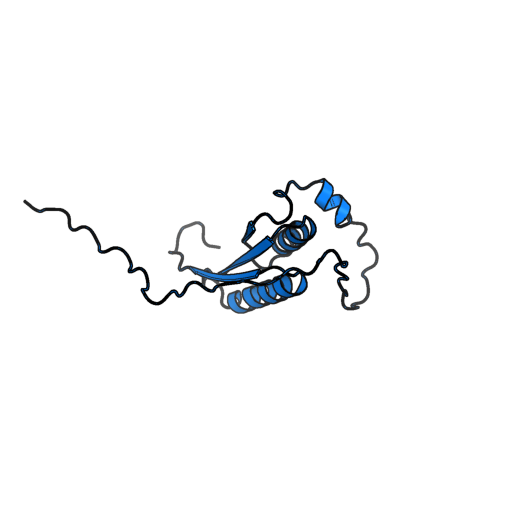 1 116 ? 4.596 -2.506 10.662 1.00 95.31 116 ARG A O 1
ATOM 823 N N . PHE A 1 117 ? 3.651 -2.113 8.660 1.00 94.19 117 PHE A N 1
ATOM 824 C CA . PHE A 1 117 ? 2.579 -1.255 9.171 1.00 94.19 117 PHE A CA 1
ATOM 825 C C . PHE A 1 117 ? 1.260 -2.006 9.418 1.00 94.19 117 PHE A C 1
ATOM 827 O O . PHE A 1 117 ? 0.332 -1.431 9.969 1.00 94.19 117 PHE A O 1
ATOM 834 N N . GLY A 1 118 ? 1.164 -3.298 9.095 1.00 95.00 118 GLY A N 1
ATOM 835 C CA . GLY A 1 118 ? -0.037 -4.101 9.359 1.00 95.00 118 GLY A CA 1
ATOM 836 C C . GLY A 1 118 ? -1.138 -3.964 8.301 1.00 95.00 118 GLY A C 1
ATOM 837 O O . GLY A 1 118 ? -2.312 -4.186 8.600 1.00 95.00 118 GLY A O 1
ATOM 838 N N . ALA A 1 119 ? -0.771 -3.617 7.068 1.00 96.38 119 ALA A N 1
ATOM 839 C CA . ALA A 1 119 ? -1.660 -3.636 5.912 1.00 96.38 119 ALA A CA 1
ATOM 840 C C . ALA A 1 119 ? -1.581 -4.979 5.164 1.00 96.38 119 ALA A C 1
ATOM 842 O O . ALA A 1 119 ? -0.562 -5.670 5.182 1.00 96.38 119 ALA A O 1
ATOM 843 N N . GLY A 1 120 ? -2.655 -5.341 4.460 1.00 97.06 120 GLY A N 1
ATOM 844 C CA . GLY A 1 120 ? -2.591 -6.386 3.437 1.00 97.06 120 GLY A CA 1
ATOM 845 C C . GLY A 1 120 ? -1.792 -5.915 2.218 1.00 97.06 120 GLY A C 1
ATOM 846 O O . GLY A 1 120 ? -1.684 -4.713 1.981 1.00 97.06 120 GLY A O 1
ATOM 847 N N . PHE A 1 121 ? -1.279 -6.847 1.416 1.00 97.12 121 PHE A N 1
ATOM 848 C CA . PHE A 1 121 ? -0.562 -6.543 0.176 1.00 97.12 121 PHE A CA 1
ATOM 849 C C . PHE A 1 121 ? -1.049 -7.421 -0.978 1.00 97.12 121 PHE A C 1
ATOM 851 O O . PHE A 1 121 ? -1.333 -8.606 -0.787 1.00 97.12 121 PHE A O 1
ATOM 858 N N . ARG A 1 122 ? -1.138 -6.829 -2.170 1.00 95.69 122 ARG A N 1
ATOM 859 C CA . ARG A 1 122 ? -1.359 -7.501 -3.452 1.00 95.69 122 ARG A CA 1
ATOM 860 C C . ARG A 1 122 ? -0.461 -6.867 -4.510 1.00 95.69 122 ARG A C 1
ATOM 862 O O . ARG A 1 122 ? -0.289 -5.651 -4.526 1.00 95.69 122 ARG A O 1
ATOM 869 N N . SER A 1 123 ? 0.071 -7.686 -5.405 1.00 92.12 123 SER A N 1
ATOM 870 C CA . SER A 1 123 ? 0.751 -7.223 -6.610 1.00 92.12 123 SER A CA 1
ATOM 871 C C . SER A 1 123 ? -0.071 -7.664 -7.811 1.00 92.12 123 SER A C 1
ATOM 873 O O . SER A 1 123 ? -0.449 -8.830 -7.898 1.00 92.12 123 SER A O 1
ATOM 875 N N . GLU A 1 124 ? -0.369 -6.722 -8.696 1.00 91.56 124 GLU A N 1
ATOM 876 C CA . GLU A 1 124 ? -1.114 -6.953 -9.928 1.00 91.56 124 GLU A CA 1
ATOM 877 C C . GLU A 1 124 ? -0.193 -6.641 -11.106 1.00 91.56 124 GLU A C 1
ATOM 879 O O . GLU A 1 124 ? 0.451 -5.592 -11.128 1.00 91.56 124 GLU A O 1
ATOM 884 N N . ARG A 1 125 ? -0.116 -7.546 -12.084 1.00 87.50 125 ARG A N 1
ATOM 885 C CA . ARG A 1 125 ? 0.636 -7.322 -13.324 1.00 87.50 125 ARG A CA 1
ATOM 886 C C . ARG A 1 125 ? -0.334 -6.927 -14.426 1.00 87.50 125 ARG A C 1
ATOM 888 O O . ARG A 1 125 ? -1.313 -7.634 -14.653 1.00 87.50 125 ARG A O 1
ATOM 895 N N . VAL A 1 126 ? -0.041 -5.837 -15.125 1.00 85.31 126 VAL A N 1
ATOM 896 C CA . VAL A 1 126 ? -0.828 -5.376 -16.273 1.00 85.31 126 VAL A CA 1
ATOM 897 C C . VAL A 1 126 ? 0.105 -5.112 -17.445 1.00 85.31 126 VAL A C 1
ATOM 899 O O . VAL A 1 126 ? 1.130 -4.454 -17.295 1.00 85.31 126 VAL A O 1
ATOM 902 N N . GLU A 1 127 ? -0.263 -5.616 -18.619 1.00 78.94 127 GLU A N 1
ATOM 903 C CA . GLU A 1 127 ? 0.380 -5.241 -19.875 1.00 78.94 127 GLU A CA 1
ATOM 904 C C . GLU A 1 127 ? -0.265 -3.950 -20.385 1.00 78.94 127 GLU A C 1
ATOM 906 O O . GLU A 1 127 ? -1.487 -3.871 -20.525 1.00 78.94 127 GLU A O 1
ATOM 911 N N . VAL A 1 128 ? 0.550 -2.924 -20.626 1.00 78.56 128 VAL A N 1
ATOM 912 C CA . VAL A 1 128 ? 0.087 -1.638 -21.155 1.00 78.56 128 VAL A CA 1
ATOM 913 C C . VAL A 1 128 ? 0.644 -1.466 -22.564 1.00 78.56 128 VAL A C 1
ATOM 915 O O . VAL A 1 128 ? 1.860 -1.450 -22.761 1.00 78.56 128 VAL A O 1
ATOM 918 N N . ASP A 1 129 ? -0.248 -1.344 -23.550 1.00 70.81 129 ASP A N 1
ATOM 919 C CA . ASP A 1 129 ? 0.131 -1.088 -24.940 1.00 70.81 129 ASP A CA 1
ATOM 920 C C . ASP A 1 129 ? 0.889 0.237 -25.069 1.00 70.81 129 ASP A C 1
ATOM 922 O O . ASP A 1 129 ? 0.560 1.234 -24.419 1.00 70.81 129 ASP A O 1
ATOM 926 N N . ARG A 1 130 ? 1.891 0.274 -25.954 1.00 64.44 130 ARG A N 1
ATOM 927 C CA . ARG A 1 130 ? 2.702 1.476 -26.172 1.00 64.44 130 ARG A CA 1
ATOM 928 C C . ARG A 1 130 ? 1.862 2.617 -26.745 1.00 64.44 130 ARG A C 1
ATOM 930 O O . ARG A 1 130 ? 1.472 2.583 -27.908 1.00 64.44 130 ARG A O 1
ATOM 937 N N . GLY A 1 131 ? 1.631 3.641 -25.925 1.00 65.19 131 GLY A N 1
ATOM 938 C CA . GLY A 1 131 ? 0.961 4.888 -26.291 1.00 65.19 131 GLY A CA 1
ATOM 939 C C . GLY A 1 131 ? 1.830 6.122 -26.005 1.00 65.19 131 GLY A C 1
ATOM 940 O O . GLY A 1 131 ? 2.866 6.004 -25.354 1.00 65.19 131 GLY A O 1
ATOM 941 N N . PRO A 1 132 ? 1.413 7.320 -26.454 1.00 64.25 132 PRO A N 1
ATOM 942 C CA . PRO A 1 132 ? 2.214 8.550 -26.380 1.00 64.25 132 PRO A CA 1
ATOM 943 C C . PRO A 1 132 ? 2.518 9.069 -24.957 1.00 64.25 132 PRO A C 1
ATOM 945 O O . PRO A 1 132 ? 3.230 10.055 -24.836 1.00 64.25 132 PRO A O 1
ATOM 948 N N . ASN A 1 133 ? 2.005 8.420 -23.904 1.00 60.25 133 ASN A N 1
ATOM 949 C CA . ASN A 1 133 ? 2.150 8.811 -22.492 1.00 60.25 133 ASN A CA 1
ATOM 950 C C . ASN A 1 133 ? 2.868 7.747 -21.630 1.00 60.25 133 ASN A C 1
ATOM 952 O O . ASN A 1 133 ? 2.705 7.739 -20.411 1.00 60.25 133 ASN A O 1
ATOM 956 N N . LEU A 1 134 ? 3.610 6.817 -22.241 1.00 57.72 134 LEU A N 1
ATOM 957 C CA . LEU A 1 134 ? 4.462 5.887 -21.495 1.00 57.72 134 LEU A CA 1
ATOM 958 C C . LEU A 1 134 ? 5.876 6.468 -21.371 1.00 57.72 134 LEU A C 1
ATOM 960 O O . LEU A 1 134 ? 6.609 6.486 -22.360 1.00 57.72 134 LEU A O 1
ATOM 964 N N . GLU A 1 135 ? 6.237 6.932 -20.174 1.00 51.81 135 GLU A N 1
ATOM 965 C CA . GLU A 1 135 ? 7.620 7.278 -19.785 1.00 51.81 135 GLU A CA 1
ATOM 966 C C . GLU A 1 135 ? 8.301 6.159 -18.972 1.00 51.81 135 GLU A C 1
ATOM 968 O O . GLU A 1 135 ? 7.579 5.361 -18.333 1.00 51.81 135 GLU A O 1
#